Protein AF-A0A970WE44-F1 (afdb_monomer_lite)

Secondary structure (DSSP, 8-state):
---TTS-EEEEEETTEEEEEETT-S-EEEEES-SEEEEE--SSS----EEEEE--SS-EEEEEEEEETTEEEEEEEEETT---EEEEES-SEEEEE--S--TT-EE--S-GGGBSSEEEEES--

Radius of gyration: 13.59 Å; chains: 1; bounding box: 34×25×35 Å

Sequence (124 aa):
NGSSTGGNNYRGYPAYSTLYDSTQSFYHYVRGFHSVTAAGSKNAPSRDRAYLYDSPGADTFDEAFWEEDKYQGGSLTDTGDSYELSIKYFDYVYARSTDSGPGDTIAVENERLLAYRLLRMGTW

Structure (mmCIF, N/CA/C/O backbone):
data_AF-A0A970WE44-F1
#
_entry.id   AF-A0A970WE44-F1
#
loop_
_atom_site.group_PDB
_atom_site.id
_atom_site.type_symbol
_atom_site.label_atom_id
_atom_site.label_alt_id
_atom_site.label_comp_id
_atom_site.label_asym_id
_atom_site.label_entity_id
_atom_site.label_seq_id
_atom_site.pdbx_PDB_ins_code
_atom_site.Cartn_x
_atom_site.Cartn_y
_atom_site.Cartn_z
_atom_site.occupancy
_atom_site.B_iso_or_equiv
_atom_site.auth_seq_id
_atom_site.auth_comp_id
_atom_site.auth_asym_id
_atom_site.auth_atom_id
_atom_site.pdbx_PDB_model_num
ATOM 1 N N . ASN A 1 1 ? 3.890 -8.773 -8.168 1.00 92.06 1 ASN A N 1
A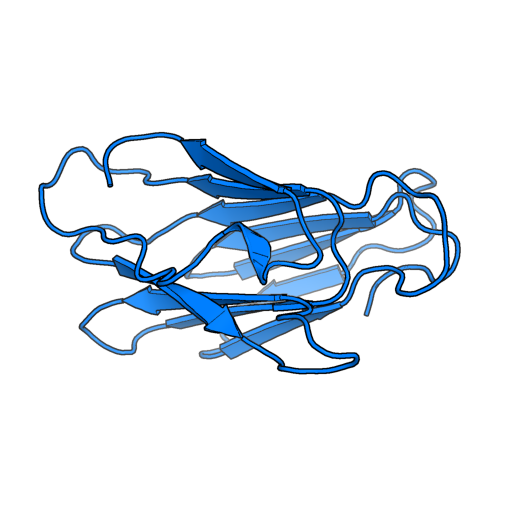TOM 2 C CA . ASN A 1 1 ? 5.054 -7.878 -8.361 1.00 92.06 1 ASN A CA 1
ATOM 3 C C . ASN A 1 1 ? 4.802 -6.959 -9.533 1.00 92.06 1 ASN A C 1
ATOM 5 O O . ASN A 1 1 ? 4.122 -7.381 -10.457 1.00 92.06 1 ASN A O 1
ATOM 9 N N . GLY A 1 2 ? 5.305 -5.728 -9.469 1.00 95.12 2 GLY A N 1
ATOM 10 C CA . GLY A 1 2 ? 5.250 -4.765 -10.565 1.00 95.12 2 GLY A CA 1
ATOM 11 C C . GLY A 1 2 ? 6.415 -4.909 -11.545 1.00 95.12 2 GLY A C 1
ATOM 12 O O . GLY A 1 2 ? 7.243 -5.813 -11.419 1.00 95.12 2 GLY A O 1
ATOM 13 N N . SER A 1 3 ? 6.488 -3.993 -12.511 1.00 94.88 3 SER A N 1
ATOM 14 C CA . SER A 1 3 ? 7.618 -3.878 -13.432 1.00 94.88 3 SER A CA 1
ATOM 15 C C . SER A 1 3 ? 8.876 -3.434 -12.691 1.00 94.88 3 SER A C 1
ATOM 17 O O . SER A 1 3 ? 8.841 -2.496 -11.893 1.00 94.88 3 SER A O 1
ATOM 19 N N . SER A 1 4 ? 10.013 -4.048 -13.019 1.00 94.19 4 SER A N 1
ATOM 20 C CA . SER A 1 4 ? 11.331 -3.638 -12.526 1.00 94.19 4 SER A CA 1
ATOM 21 C C . SER A 1 4 ? 11.838 -2.332 -13.146 1.00 94.19 4 SER A C 1
ATOM 23 O O . SER A 1 4 ? 12.747 -1.721 -12.591 1.00 94.19 4 SER A O 1
ATOM 25 N N . THR A 1 5 ? 11.258 -1.881 -14.265 1.00 92.88 5 THR A N 1
ATOM 26 C CA . THR A 1 5 ? 11.594 -0.594 -14.900 1.00 92.88 5 THR A CA 1
ATOM 27 C C . THR A 1 5 ? 10.885 0.593 -14.244 1.00 92.88 5 THR A C 1
ATOM 29 O O . THR A 1 5 ? 11.165 1.739 -14.595 1.00 92.88 5 THR A O 1
ATOM 32 N N . GLY A 1 6 ? 9.960 0.323 -13.317 1.00 94.31 6 GLY A N 1
ATOM 33 C CA . GLY A 1 6 ? 9.179 1.321 -12.598 1.00 94.31 6 GLY A CA 1
ATOM 34 C C . GLY A 1 6 ? 7.977 1.864 -13.369 1.00 94.31 6 GLY A C 1
ATOM 35 O O . GLY A 1 6 ? 7.583 1.340 -14.411 1.00 94.31 6 GLY A O 1
ATOM 36 N N . GLY A 1 7 ? 7.363 2.916 -12.828 1.00 95.81 7 GLY A N 1
ATOM 37 C CA . GLY A 1 7 ? 6.087 3.445 -13.315 1.00 95.81 7 GLY A CA 1
ATOM 38 C C . GLY A 1 7 ? 4.874 2.641 -12.835 1.00 95.81 7 GLY A C 1
ATOM 39 O O . GLY A 1 7 ? 3.796 2.763 -13.416 1.00 95.81 7 GLY A O 1
ATOM 40 N N . ASN A 1 8 ? 5.037 1.837 -11.790 1.00 98.06 8 ASN A N 1
ATOM 41 C CA . ASN A 1 8 ? 4.014 1.022 -11.157 1.00 98.06 8 ASN A CA 1
ATOM 42 C C . ASN A 1 8 ? 2.947 1.888 -10.480 1.00 98.06 8 ASN A C 1
ATOM 44 O O . ASN A 1 8 ? 3.232 2.882 -9.812 1.00 98.06 8 ASN A O 1
ATOM 48 N N . ASN A 1 9 ? 1.692 1.486 -10.632 1.00 98.25 9 ASN A N 1
ATOM 49 C CA . ASN A 1 9 ? 0.536 2.090 -9.989 1.00 98.25 9 ASN A CA 1
ATOM 50 C C . ASN A 1 9 ? -0.233 0.976 -9.283 1.00 98.25 9 ASN A C 1
ATOM 52 O O . ASN A 1 9 ? -0.909 0.167 -9.921 1.00 98.25 9 ASN A O 1
ATOM 56 N N . TYR A 1 10 ? -0.103 0.936 -7.962 1.00 98.75 10 TYR A N 1
ATOM 57 C CA . TYR A 1 10 ? -0.841 0.036 -7.093 1.00 98.75 10 TYR A CA 1
ATOM 58 C C . TYR A 1 10 ? -2.042 0.747 -6.485 1.00 98.75 10 TYR A C 1
ATOM 60 O O . TYR A 1 10 ? -1.912 1.860 -5.980 1.00 98.75 10 TYR A O 1
ATOM 68 N N . ARG A 1 11 ? -3.202 0.094 -6.489 1.00 98.62 11 ARG A N 1
ATOM 69 C CA . ARG A 1 11 ? -4.375 0.512 -5.715 1.00 98.62 11 ARG A CA 1
ATOM 70 C C . ARG A 1 11 ? -4.838 -0.682 -4.901 1.00 98.62 11 ARG A C 1
ATOM 72 O O . ARG A 1 11 ? -5.271 -1.664 -5.502 1.00 98.62 11 ARG A O 1
ATOM 79 N N . GLY A 1 12 ? -4.714 -0.599 -3.585 1.00 98.44 12 GLY A N 1
ATOM 80 C CA . GLY A 1 12 ? -5.212 -1.607 -2.659 1.00 98.44 12 GLY A CA 1
ATOM 81 C C . GLY A 1 12 ? -6.486 -1.121 -1.988 1.00 98.44 12 GLY A C 1
ATOM 82 O O . GLY A 1 12 ? -6.495 -0.027 -1.432 1.00 98.44 12 GLY A O 1
ATOM 83 N N . TYR A 1 13 ? -7.537 -1.927 -2.067 1.00 97.94 13 TYR A N 1
ATOM 84 C CA . TYR A 1 13 ? -8.791 -1.757 -1.339 1.00 97.94 13 TYR A CA 1
ATOM 85 C C . TYR A 1 13 ? -9.008 -2.996 -0.460 1.00 97.94 13 TYR A C 1
ATOM 87 O O . TYR A 1 13 ? -8.559 -4.076 -0.855 1.00 97.94 13 TYR A O 1
ATOM 95 N N . PRO A 1 14 ? -9.774 -2.906 0.641 1.00 96.44 14 PRO A N 1
ATOM 96 C CA . PRO A 1 14 ? -10.011 -4.051 1.526 1.00 96.44 14 PRO A CA 1
ATOM 97 C C . PRO A 1 14 ? -10.528 -5.304 0.799 1.00 96.44 14 PRO A C 1
ATOM 99 O O . PRO A 1 14 ? -10.173 -6.430 1.123 1.00 96.44 14 PRO A O 1
ATOM 102 N N . ALA A 1 15 ? -11.347 -5.124 -0.244 1.00 96.88 15 ALA A N 1
ATOM 103 C CA . ALA A 1 15 ? -11.948 -6.237 -0.981 1.00 96.88 15 ALA A CA 1
ATOM 104 C C . ALA A 1 15 ? -11.144 -6.713 -2.211 1.00 96.88 15 ALA A C 1
ATOM 106 O O . ALA A 1 15 ? -11.378 -7.823 -2.712 1.00 96.88 15 ALA A O 1
ATOM 107 N N . TYR A 1 16 ? -10.272 -5.868 -2.769 1.00 98.38 16 TYR A N 1
ATOM 108 C CA . TYR A 1 16 ? -9.546 -6.154 -4.009 1.00 98.38 16 TYR A CA 1
ATOM 109 C C . TYR A 1 16 ? -8.373 -5.197 -4.230 1.00 98.38 16 TYR A C 1
ATOM 111 O O . TYR A 1 16 ? -8.387 -4.057 -3.776 1.00 98.38 16 TYR A O 1
ATOM 119 N N . SER A 1 17 ? -7.416 -5.605 -5.061 1.00 98.75 17 SER A N 1
ATOM 120 C CA . SER A 1 17 ? -6.299 -4.744 -5.447 1.00 98.75 17 SER A CA 1
ATOM 121 C C . SER A 1 17 ? -5.994 -4.808 -6.936 1.00 98.75 17 SER A C 1
ATOM 123 O O . SER A 1 17 ? -6.226 -5.820 -7.603 1.00 98.75 17 SER A O 1
ATOM 125 N N . THR A 1 18 ? -5.425 -3.720 -7.453 1.00 98.75 18 THR A N 1
ATOM 126 C CA . THR A 1 18 ? -4.919 -3.624 -8.827 1.00 98.75 18 THR A CA 1
ATOM 127 C C . THR A 1 18 ? -3.467 -3.180 -8.853 1.00 98.75 18 THR A C 1
ATOM 129 O O . THR A 1 18 ? -3.101 -2.267 -8.114 1.00 98.75 18 THR A O 1
ATOM 132 N N . LEU A 1 19 ? -2.669 -3.753 -9.751 1.00 98.75 19 LEU A N 1
ATOM 133 C CA . LEU A 1 19 ? -1.302 -3.312 -10.034 1.00 98.75 19 LEU A CA 1
ATOM 134 C C . LEU A 1 19 ? -1.066 -3.316 -11.541 1.00 98.75 19 LEU A C 1
ATOM 136 O O . LEU A 1 19 ? -1.333 -4.314 -12.206 1.00 98.75 19 LEU A O 1
ATOM 140 N N . TYR A 1 20 ? -0.547 -2.214 -12.063 1.00 98.12 20 TYR A N 1
ATOM 141 C CA . TYR A 1 20 ? -0.181 -2.059 -13.470 1.00 98.12 20 TYR A CA 1
ATOM 142 C C . TYR A 1 20 ? 0.978 -1.073 -13.592 1.00 98.12 20 TYR A C 1
ATOM 144 O O . TYR A 1 20 ? 1.194 -0.256 -12.695 1.00 98.12 20 TYR A O 1
ATOM 152 N N . ASP A 1 21 ? 1.722 -1.117 -14.688 1.00 96.00 21 ASP A N 1
ATOM 153 C CA . ASP A 1 21 ? 2.737 -0.113 -14.997 1.00 96.00 21 ASP A CA 1
ATOM 154 C C . ASP A 1 21 ? 2.194 0.976 -15.935 1.00 96.00 21 ASP A C 1
ATOM 156 O O . ASP A 1 21 ? 1.114 0.875 -16.518 1.00 96.00 21 ASP A O 1
ATOM 160 N N . SER A 1 22 ? 2.951 2.058 -16.090 1.00 91.69 22 SER A N 1
ATOM 161 C CA . SER A 1 22 ? 2.575 3.189 -16.944 1.00 91.69 22 SER A CA 1
ATOM 162 C C . SER A 1 22 ? 2.462 2.819 -18.424 1.00 91.69 22 SER A C 1
ATOM 164 O O . SER A 1 22 ? 1.759 3.510 -19.161 1.00 91.69 22 SER A O 1
ATOM 166 N N . THR A 1 23 ? 3.137 1.748 -18.854 1.00 93.62 23 THR A N 1
ATOM 167 C CA . THR A 1 23 ? 3.095 1.251 -20.235 1.00 93.62 23 THR A CA 1
ATOM 168 C C . THR A 1 23 ? 1.958 0.261 -20.488 1.00 93.62 23 THR A C 1
ATOM 170 O O . THR A 1 23 ? 1.709 -0.082 -21.640 1.00 93.62 23 THR A O 1
ATOM 173 N N . GLN A 1 24 ? 1.240 -0.151 -19.435 1.00 93.19 24 GLN A N 1
ATOM 174 C CA . GLN A 1 24 ? 0.196 -1.179 -19.471 1.00 93.19 24 GLN A CA 1
ATOM 175 C C . GLN A 1 24 ? 0.702 -2.519 -20.028 1.00 93.19 24 GLN A C 1
ATOM 177 O O . GLN A 1 24 ? -0.034 -3.252 -20.687 1.00 93.19 24 GLN A O 1
ATOM 182 N N . SER A 1 25 ? 1.964 -2.855 -19.752 1.00 94.75 25 SER A N 1
ATOM 183 C CA . SER A 1 25 ? 2.569 -4.133 -20.137 1.00 94.75 25 SER A CA 1
ATOM 184 C C . SER A 1 25 ? 1.967 -5.313 -19.373 1.00 94.75 25 SER A C 1
ATOM 186 O O . SER A 1 25 ? 1.987 -6.447 -19.852 1.00 94.75 25 SER A O 1
ATOM 188 N N . PHE A 1 26 ? 1.389 -5.047 -18.202 1.00 97.06 26 PHE A N 1
ATOM 189 C CA . PHE A 1 26 ? 0.616 -6.008 -17.433 1.00 97.06 26 PHE A CA 1
ATOM 190 C C . PHE A 1 26 ? -0.516 -5.319 -16.667 1.00 97.06 26 PHE A C 1
ATOM 192 O O . PHE A 1 26 ? -0.508 -4.111 -16.420 1.00 97.06 26 PHE A O 1
ATOM 199 N N . TYR A 1 27 ? -1.477 -6.133 -16.239 1.00 97.69 27 TYR A N 1
ATOM 200 C CA . TYR A 1 27 ? -2.528 -5.731 -15.321 1.00 97.69 27 TYR A CA 1
ATOM 201 C C . TYR A 1 27 ? -2.836 -6.891 -14.377 1.00 97.69 27 TYR A C 1
ATOM 203 O O . TYR A 1 27 ? -3.283 -7.958 -14.801 1.00 97.69 27 TYR A O 1
ATOM 211 N N . HIS A 1 28 ? -2.583 -6.689 -13.090 1.00 98.31 28 HIS A N 1
ATOM 212 C CA . HIS A 1 28 ? -2.990 -7.610 -12.041 1.00 98.31 28 HIS A CA 1
ATOM 213 C C . HIS A 1 28 ? -4.267 -7.098 -11.389 1.00 98.31 28 HIS A C 1
ATOM 215 O O . HIS A 1 28 ? -4.334 -5.936 -10.990 1.00 98.31 28 HIS A O 1
ATOM 221 N N . TYR A 1 29 ? -5.242 -7.989 -11.240 1.00 98.38 29 TYR A N 1
ATOM 222 C CA . TYR A 1 29 ? -6.442 -7.787 -10.440 1.00 98.38 29 TYR A CA 1
ATOM 223 C C . TYR A 1 29 ? -6.595 -8.985 -9.510 1.00 98.38 29 TYR A C 1
ATOM 225 O O . TYR A 1 29 ? -6.679 -10.124 -9.972 1.00 98.38 29 TYR A O 1
ATOM 233 N N . VAL A 1 30 ? -6.598 -8.728 -8.207 1.00 97.88 30 VAL A N 1
ATOM 234 C CA . VAL A 1 30 ? -6.719 -9.757 -7.168 1.00 97.88 30 VAL A CA 1
ATOM 235 C C . VAL A 1 30 ? -7.879 -9.409 -6.249 1.00 97.88 30 VAL A C 1
ATOM 237 O O . VAL A 1 30 ? -8.123 -8.237 -5.980 1.00 97.88 30 VAL A O 1
ATOM 240 N N . ARG A 1 31 ? -8.619 -10.418 -5.789 1.00 98.31 31 ARG A N 1
ATOM 241 C CA . ARG A 1 31 ? -9.786 -10.247 -4.914 1.00 98.31 31 ARG A CA 1
ATOM 242 C C . ARG A 1 31 ? -9.993 -11.474 -4.037 1.00 98.31 31 ARG A C 1
ATOM 244 O O . ARG A 1 31 ? -9.640 -12.575 -4.453 1.00 98.31 31 ARG A O 1
ATOM 251 N N . GLY A 1 32 ? -10.629 -11.284 -2.882 1.00 95.75 32 GLY A N 1
ATOM 252 C CA . GLY A 1 32 ? -10.991 -12.376 -1.968 1.00 95.75 32 GLY A CA 1
ATOM 253 C C . GLY A 1 32 ? -9.825 -12.952 -1.161 1.00 95.75 32 GLY A C 1
ATOM 254 O O . GLY A 1 32 ? -9.975 -14.014 -0.565 1.00 95.75 32 GLY A O 1
ATOM 255 N N . PHE A 1 33 ? -8.680 -12.270 -1.151 1.00 97.44 33 PHE A N 1
ATOM 256 C CA . PHE A 1 33 ? -7.563 -12.585 -0.269 1.00 97.44 33 PHE A CA 1
ATOM 257 C C . PHE A 1 33 ? -7.659 -11.727 0.983 1.00 97.44 33 PHE A C 1
ATOM 259 O O . PHE A 1 33 ? -8.034 -10.563 0.890 1.00 97.44 33 PHE A O 1
ATOM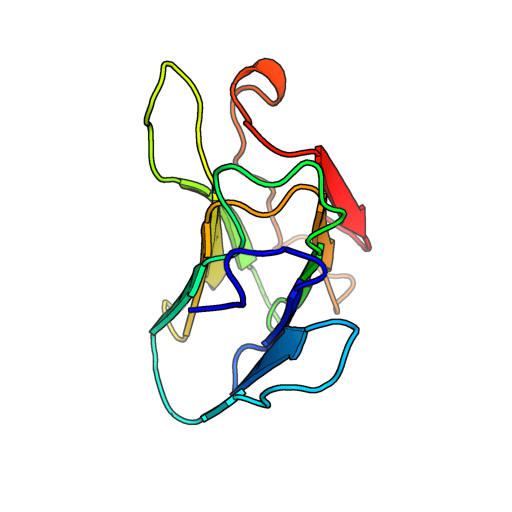 266 N N . HIS A 1 34 ? -7.289 -12.308 2.119 1.00 97.44 34 HIS A N 1
ATOM 267 C CA . HIS A 1 34 ? -7.151 -11.570 3.368 1.00 97.44 34 HIS A CA 1
ATOM 268 C C . HIS A 1 34 ? -5.952 -10.608 3.310 1.00 97.44 34 HIS A C 1
ATOM 270 O O . HIS A 1 34 ? -6.112 -9.431 3.594 1.00 97.44 34 HIS A O 1
ATOM 276 N N . SER A 1 35 ? -4.786 -11.073 2.843 1.00 97.94 35 SER A N 1
ATOM 277 C CA . SER A 1 35 ? -3.575 -10.247 2.734 1.00 97.94 35 SER A CA 1
ATOM 278 C C . SER A 1 35 ? -3.082 -10.151 1.288 1.00 97.94 35 SER A C 1
ATOM 280 O O . SER A 1 35 ? -3.062 -11.146 0.548 1.00 97.94 35 SER A O 1
ATOM 282 N N . VAL A 1 36 ? -2.690 -8.945 0.870 1.00 98.44 36 VAL A N 1
ATOM 283 C CA . VAL A 1 36 ? -2.093 -8.661 -0.441 1.00 98.44 36 VAL A CA 1
ATOM 284 C C . VAL A 1 36 ? -0.845 -7.807 -0.267 1.00 98.44 36 VAL A C 1
ATOM 286 O O . VAL A 1 36 ? -0.920 -6.649 0.137 1.00 98.44 36 VAL A O 1
ATOM 289 N N . THR A 1 37 ? 0.301 -8.338 -0.697 1.00 98.56 37 THR A N 1
ATOM 290 C CA . THR A 1 37 ? 1.543 -7.567 -0.804 1.00 98.56 37 THR A CA 1
ATOM 291 C C . THR A 1 37 ? 1.807 -7.147 -2.248 1.00 98.56 37 THR A C 1
ATOM 293 O O . THR A 1 37 ? 1.933 -7.985 -3.148 1.00 98.56 37 THR A O 1
ATOM 296 N N . ALA A 1 38 ? 1.961 -5.845 -2.479 1.00 98.50 38 ALA A N 1
ATOM 297 C CA . ALA A 1 38 ? 2.441 -5.309 -3.745 1.00 98.50 38 ALA A CA 1
ATOM 298 C C . ALA A 1 38 ? 3.895 -4.848 -3.630 1.00 98.50 38 ALA A C 1
ATOM 300 O O . ALA A 1 38 ? 4.277 -4.165 -2.686 1.00 98.50 38 ALA A O 1
ATOM 301 N N . ALA A 1 39 ? 4.699 -5.179 -4.638 1.00 97.88 39 ALA A N 1
ATOM 302 C CA . ALA A 1 39 ? 6.074 -4.711 -4.753 1.00 97.88 39 ALA A CA 1
ATOM 303 C C . ALA A 1 39 ? 6.229 -3.852 -6.011 1.00 97.88 39 ALA A C 1
ATOM 305 O O . ALA A 1 39 ? 5.873 -4.311 -7.103 1.00 97.88 39 ALA A O 1
ATOM 306 N N . GLY A 1 40 ? 6.741 -2.634 -5.842 1.00 97.19 40 GLY A N 1
ATOM 307 C CA . GLY A 1 40 ? 7.203 -1.762 -6.917 1.00 97.19 40 GLY A CA 1
ATOM 308 C C . GLY A 1 40 ? 8.627 -2.110 -7.356 1.00 97.19 40 GLY A C 1
ATOM 309 O O . GLY A 1 40 ? 9.088 -3.249 -7.232 1.00 97.19 40 GLY A O 1
ATOM 310 N N . SER A 1 41 ? 9.330 -1.122 -7.890 1.00 96.44 41 SER A N 1
ATOM 311 C CA . SER A 1 41 ? 10.681 -1.242 -8.418 1.00 96.44 41 SER A CA 1
ATOM 312 C C . SER A 1 41 ? 11.707 -0.742 -7.402 1.00 96.44 41 SER A C 1
ATOM 314 O O . SER A 1 41 ? 11.769 0.432 -7.071 1.00 96.44 41 SER A O 1
ATOM 316 N N . LYS A 1 42 ? 12.564 -1.649 -6.920 1.00 94.38 42 LYS A N 1
ATOM 317 C CA . LYS A 1 42 ? 13.588 -1.314 -5.915 1.00 94.38 42 LYS A CA 1
ATOM 318 C C . LYS A 1 42 ? 14.664 -0.352 -6.435 1.00 94.38 42 LYS A C 1
ATOM 320 O O . LYS A 1 42 ? 15.104 0.533 -5.719 1.00 94.38 42 LYS A O 1
ATOM 325 N N . ASN A 1 43 ? 15.116 -0.566 -7.672 1.00 89.75 43 ASN A N 1
ATOM 326 C CA . ASN A 1 43 ? 16.350 0.037 -8.192 1.00 89.75 43 ASN A CA 1
ATOM 327 C C . ASN A 1 43 ? 16.120 1.033 -9.340 1.00 89.75 43 ASN A C 1
ATOM 329 O O . ASN A 1 43 ? 17.087 1.479 -9.958 1.00 89.75 43 ASN A O 1
ATOM 333 N N . ALA A 1 44 ? 14.869 1.345 -9.686 1.00 86.50 44 ALA A N 1
ATOM 334 C CA . ALA A 1 44 ? 14.569 2.274 -10.770 1.00 86.50 44 ALA A CA 1
ATOM 335 C C . ALA A 1 44 ? 14.281 3.671 -10.198 1.00 86.50 44 ALA A C 1
ATOM 337 O O . ALA A 1 44 ? 13.551 3.770 -9.215 1.00 86.50 44 ALA A O 1
ATOM 338 N N . PRO A 1 45 ? 14.786 4.761 -10.812 1.00 68.44 45 PRO A N 1
ATOM 339 C CA . PRO A 1 45 ? 14.453 6.136 -10.434 1.00 68.44 45 PRO A CA 1
ATOM 340 C C . PRO A 1 45 ? 13.045 6.471 -10.934 1.00 68.44 45 PRO A C 1
ATOM 342 O O . PRO A 1 45 ? 12.844 7.279 -11.845 1.00 68.44 45 PRO A O 1
ATOM 345 N N . SER A 1 46 ? 12.069 5.747 -10.415 1.00 70.31 46 SER A N 1
ATOM 346 C CA . SER A 1 46 ? 10.723 5.743 -10.938 1.00 70.31 46 SER A CA 1
ATOM 347 C C . SER A 1 46 ? 9.802 6.564 -10.044 1.00 70.31 46 SER A C 1
ATOM 349 O O . SER A 1 46 ? 10.225 7.241 -9.112 1.00 70.31 46 SER A O 1
ATOM 351 N N . ARG A 1 47 ? 8.542 6.670 -10.446 1.00 88.00 47 ARG A N 1
ATOM 352 C CA . ARG A 1 47 ? 7.508 7.341 -9.657 1.00 88.00 47 ARG A CA 1
ATOM 353 C C . ARG A 1 47 ? 6.452 6.304 -9.351 1.00 88.00 47 ARG A C 1
ATOM 355 O O . ARG A 1 47 ? 5.297 6.489 -9.749 1.00 88.00 47 ARG A O 1
ATOM 362 N N . ASP A 1 48 ? 6.881 5.204 -8.748 1.00 98.00 48 ASP A N 1
ATOM 363 C CA . ASP A 1 48 ? 5.999 4.136 -8.319 1.00 98.00 48 ASP A CA 1
ATOM 364 C C . ASP A 1 48 ? 5.063 4.683 -7.251 1.00 98.00 48 ASP A C 1
ATOM 366 O O . ASP A 1 48 ? 5.472 5.352 -6.299 1.00 98.00 48 ASP A O 1
ATOM 370 N N . ARG A 1 49 ? 3.767 4.453 -7.452 1.00 98.38 49 ARG A N 1
ATOM 371 C CA . ARG A 1 49 ? 2.711 4.991 -6.596 1.00 98.38 49 ARG A CA 1
ATOM 372 C C . ARG A 1 49 ? 1.873 3.864 -6.035 1.00 98.38 49 ARG A C 1
ATOM 374 O O . ARG A 1 49 ? 1.286 3.098 -6.798 1.00 98.38 49 ARG A O 1
ATOM 381 N N . ALA A 1 50 ? 1.777 3.820 -4.717 1.00 98.69 50 ALA A N 1
ATOM 382 C CA . ALA A 1 50 ? 0.819 2.999 -4.004 1.00 98.69 50 ALA A CA 1
ATOM 383 C C . ALA A 1 50 ? -0.291 3.876 -3.436 1.00 98.69 50 ALA A C 1
ATOM 385 O O . ALA A 1 50 ? -0.024 4.883 -2.788 1.00 98.69 50 ALA A O 1
ATOM 386 N N . TYR A 1 51 ? -1.536 3.484 -3.676 1.00 98.62 51 TYR A N 1
ATOM 387 C CA . TYR A 1 51 ? -2.715 4.064 -3.051 1.00 98.62 51 TYR A CA 1
ATOM 388 C C . TYR A 1 51 ? -3.350 2.990 -2.179 1.00 98.62 51 TYR A C 1
ATOM 390 O O . TYR A 1 51 ? -3.824 1.984 -2.710 1.00 98.62 51 TYR A O 1
ATOM 398 N N . LEU A 1 52 ? -3.333 3.202 -0.870 1.00 98.56 52 LEU A N 1
ATOM 399 C CA . LEU A 1 52 ? -3.955 2.325 0.112 1.00 98.56 52 LEU A CA 1
ATOM 400 C C . LEU A 1 52 ? -5.233 2.999 0.585 1.00 98.56 52 LEU A C 1
ATOM 402 O O . LEU A 1 52 ? -5.180 4.134 1.054 1.00 98.56 52 LEU A O 1
ATOM 406 N N . TYR A 1 53 ? -6.359 2.336 0.362 1.00 97.62 53 TYR A N 1
ATOM 407 C CA . TYR A 1 53 ? -7.666 2.770 0.833 1.00 97.62 53 TYR A CA 1
ATOM 408 C C . TYR A 1 53 ? -8.018 1.907 2.038 1.00 97.62 53 TYR A C 1
ATOM 410 O O . TYR A 1 53 ? -7.900 0.683 1.950 1.00 97.62 53 TYR A O 1
ATOM 418 N N . ASP A 1 54 ? -8.397 2.556 3.128 1.00 96.25 54 ASP A N 1
ATOM 419 C CA . ASP A 1 54 ? -8.889 1.911 4.341 1.00 96.25 54 ASP A CA 1
ATOM 420 C C . ASP A 1 54 ? -10.257 1.237 4.132 1.00 96.25 54 ASP A C 1
ATOM 422 O O . ASP A 1 54 ? -10.864 1.259 3.047 1.00 96.25 54 ASP A O 1
ATOM 426 N N . SER A 1 55 ? -10.727 0.594 5.193 1.00 94.69 55 SER A N 1
ATOM 427 C CA . SER A 1 55 ? -12.110 0.177 5.352 1.00 94.69 55 SER A CA 1
ATOM 428 C C . SER A 1 55 ? -12.894 1.199 6.181 1.00 94.69 55 SER A C 1
ATOM 430 O O . SER A 1 55 ? -12.303 2.086 6.779 1.00 94.69 55 SER A O 1
ATOM 432 N N . PRO A 1 56 ? -14.235 1.105 6.234 1.00 92.00 56 PRO A N 1
ATOM 433 C CA . PRO A 1 56 ? -14.985 1.824 7.251 1.00 92.00 56 PRO A CA 1
ATOM 434 C C . PRO A 1 56 ? -14.608 1.312 8.643 1.00 92.00 56 PRO A C 1
ATOM 436 O O . PRO A 1 56 ? -14.748 0.112 8.902 1.00 92.00 56 PRO A O 1
ATOM 439 N N . GLY A 1 57 ? -14.261 2.208 9.563 1.00 92.00 57 GLY A N 1
ATOM 440 C CA . GLY A 1 57 ? -13.933 1.828 10.930 1.00 92.00 57 GLY A CA 1
ATOM 441 C C . GLY A 1 57 ? -12.634 2.433 11.435 1.00 92.00 57 GLY A C 1
ATOM 442 O O . GLY A 1 57 ? -12.505 3.646 11.512 1.00 92.00 57 GLY A O 1
ATOM 443 N N . ALA A 1 58 ? -11.776 1.575 11.974 1.00 95.00 58 ALA A N 1
ATOM 444 C CA . ALA A 1 58 ? -10.535 1.977 12.610 1.00 95.00 58 ALA A CA 1
ATOM 445 C C . ALA A 1 58 ? -9.402 1.177 11.987 1.00 95.00 58 ALA A C 1
ATOM 447 O O . ALA A 1 58 ? -9.262 -0.028 12.258 1.00 95.00 58 ALA A O 1
ATOM 448 N N . ASP A 1 59 ? -8.609 1.867 11.177 1.00 97.00 59 ASP A N 1
ATOM 449 C CA . ASP A 1 59 ? -7.585 1.271 10.344 1.00 97.00 59 ASP A CA 1
ATOM 450 C C . ASP A 1 59 ? -6.214 1.868 10.671 1.00 97.00 59 ASP A C 1
ATOM 452 O O . ASP A 1 59 ? -6.042 3.058 10.921 1.00 97.00 59 ASP A O 1
ATOM 456 N N . THR A 1 60 ? -5.190 1.027 10.699 1.00 97.62 60 THR A N 1
ATOM 457 C CA . THR A 1 60 ? -3.828 1.427 11.044 1.00 97.62 60 THR A CA 1
ATOM 458 C C . THR A 1 60 ? -2.914 1.216 9.856 1.00 97.62 60 THR A C 1
ATOM 460 O O . THR A 1 60 ? -2.798 0.104 9.344 1.00 97.62 60 THR A O 1
ATOM 463 N N . PHE A 1 61 ? -2.242 2.285 9.434 1.00 98.19 61 PHE A N 1
ATOM 464 C CA . PHE A 1 61 ? -1.082 2.183 8.560 1.00 98.19 61 PHE A CA 1
ATOM 465 C C . PHE A 1 61 ? 0.196 2.212 9.394 1.00 98.19 61 PHE A C 1
ATOM 467 O O . PHE A 1 61 ? 0.427 3.177 10.127 1.00 98.19 61 PHE A O 1
ATOM 474 N N . ASP A 1 62 ? 1.050 1.212 9.215 1.00 98.06 62 ASP A N 1
ATOM 475 C CA . ASP A 1 62 ? 2.338 1.096 9.892 1.00 98.06 62 ASP A CA 1
ATOM 476 C C . ASP A 1 62 ? 3.493 0.915 8.893 1.00 98.06 62 ASP A C 1
ATOM 478 O O . ASP A 1 62 ? 3.306 0.513 7.738 1.00 98.06 62 ASP A O 1
ATOM 482 N N . GLU A 1 63 ? 4.702 1.244 9.329 1.00 98.12 63 GLU A N 1
ATOM 483 C CA . GLU A 1 63 ? 5.944 1.014 8.600 1.00 98.12 63 GLU A CA 1
ATOM 484 C C . GLU A 1 63 ? 6.328 -0.473 8.601 1.00 98.12 63 GLU A C 1
ATOM 486 O O . GLU A 1 63 ? 6.149 -1.201 9.571 1.00 98.12 63 GLU A O 1
ATOM 491 N N . ALA A 1 64 ? 6.845 -0.966 7.475 1.00 97.94 64 ALA A N 1
ATOM 492 C CA . ALA A 1 64 ? 7.141 -2.383 7.295 1.00 97.94 64 ALA A CA 1
ATOM 493 C C . ALA A 1 64 ? 8.402 -2.605 6.454 1.00 97.94 64 ALA A C 1
ATOM 495 O O . ALA A 1 64 ? 8.865 -1.740 5.706 1.00 97.94 64 ALA A O 1
ATOM 496 N N . PHE A 1 65 ? 8.941 -3.824 6.545 1.00 97.88 65 PHE A N 1
ATOM 497 C CA . PHE A 1 65 ? 10.086 -4.297 5.761 1.00 97.88 65 PHE A CA 1
ATOM 498 C C . PHE A 1 65 ? 11.380 -3.489 5.990 1.00 97.88 65 PHE A C 1
ATOM 500 O O . PHE A 1 65 ? 11.838 -2.772 5.097 1.00 97.88 65 PHE A O 1
ATOM 507 N N . TRP A 1 66 ? 11.988 -3.623 7.176 1.00 97.81 66 TRP A N 1
ATOM 508 C CA . TRP A 1 66 ? 13.279 -2.997 7.495 1.00 97.81 66 TRP A CA 1
ATOM 509 C C . TRP A 1 66 ? 14.437 -3.613 6.695 1.00 97.81 66 TRP A C 1
ATOM 511 O O . TRP A 1 66 ? 14.830 -4.758 6.926 1.00 97.81 66 TRP A O 1
ATOM 521 N N . GLU A 1 67 ? 15.001 -2.845 5.765 1.00 96.50 67 GLU A N 1
ATOM 522 C CA . GLU A 1 67 ? 16.159 -3.216 4.948 1.00 96.50 67 GLU A CA 1
ATOM 523 C C . GLU A 1 67 ? 16.974 -1.967 4.607 1.00 96.50 67 GLU A C 1
ATOM 525 O O . GLU A 1 67 ? 16.407 -0.915 4.315 1.00 96.50 67 GLU A O 1
ATOM 530 N N . GLU A 1 68 ? 18.304 -2.090 4.558 1.00 95.00 68 GLU A N 1
ATOM 531 C CA . GLU A 1 68 ? 19.192 -0.978 4.165 1.00 95.00 68 GLU A CA 1
ATOM 532 C C . GLU A 1 68 ? 18.987 0.272 5.049 1.00 95.00 68 GLU A C 1
ATOM 534 O O . GLU A 1 68 ? 18.938 1.402 4.565 1.00 95.00 68 GLU A O 1
ATOM 539 N N . ASP A 1 69 ? 18.837 0.040 6.360 1.00 97.38 69 ASP A N 1
ATOM 540 C CA . ASP A 1 69 ? 18.621 1.054 7.403 1.00 97.38 69 ASP A CA 1
ATOM 541 C C . ASP A 1 69 ? 17.369 1.932 7.199 1.00 97.38 69 ASP A C 1
ATOM 543 O O . ASP A 1 69 ? 17.297 3.074 7.672 1.00 97.38 69 ASP A O 1
ATOM 547 N N . LYS A 1 70 ? 16.377 1.398 6.475 1.00 97.75 70 LYS A N 1
ATOM 548 C CA . LYS A 1 70 ? 15.092 2.038 6.177 1.00 97.75 70 LYS A CA 1
ATOM 549 C C . LYS A 1 70 ? 13.943 1.030 6.167 1.00 97.75 70 LYS A C 1
ATOM 551 O O . LYS A 1 70 ? 14.126 -0.136 5.829 1.00 97.75 70 LYS A O 1
ATOM 556 N N . TYR A 1 71 ? 12.727 1.498 6.418 1.00 98.44 71 TYR A N 1
ATOM 557 C CA . TYR A 1 71 ? 11.504 0.775 6.081 1.00 98.44 71 TYR A CA 1
ATOM 558 C C . TYR A 1 71 ? 11.207 0.932 4.592 1.00 98.44 71 TYR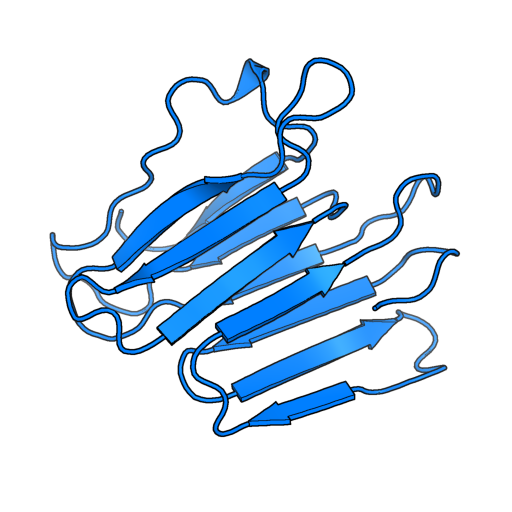 A C 1
ATOM 560 O O . TYR A 1 71 ? 10.923 2.026 4.096 1.00 98.44 71 TYR A O 1
ATOM 568 N N . GLN A 1 72 ? 11.297 -0.178 3.865 1.00 98.00 72 GLN A N 1
ATOM 569 C CA . GLN A 1 72 ? 11.104 -0.227 2.415 1.00 98.00 72 GLN A CA 1
ATOM 570 C C . GLN A 1 72 ? 9.628 -0.217 2.009 1.00 98.00 72 GLN A C 1
ATOM 572 O O . GLN A 1 72 ? 9.309 -0.246 0.817 1.00 98.00 72 GLN A O 1
ATOM 577 N N . GLY A 1 73 ? 8.722 -0.210 2.981 1.00 98.06 73 GLY A N 1
ATOM 578 C CA . GLY A 1 73 ? 7.300 -0.234 2.735 1.00 98.06 73 GLY A CA 1
ATOM 579 C C . GLY A 1 73 ? 6.465 -0.033 3.990 1.00 98.06 73 GLY A C 1
ATOM 580 O O . GLY A 1 73 ? 6.954 0.468 4.997 1.00 98.06 73 GLY A O 1
ATOM 581 N N . GLY A 1 74 ? 5.202 -0.426 3.908 1.00 98.44 74 GLY A N 1
ATOM 582 C CA . GLY A 1 74 ? 4.240 -0.296 4.996 1.00 98.44 74 GLY A CA 1
ATOM 583 C C . GLY A 1 74 ? 3.069 -1.249 4.816 1.00 98.44 74 GLY A C 1
ATOM 584 O O . GLY A 1 74 ? 2.931 -1.855 3.747 1.00 98.44 74 GLY A O 1
ATOM 585 N N . SER A 1 75 ? 2.246 -1.381 5.849 1.00 98.44 75 SER A N 1
ATOM 586 C CA . SER A 1 75 ? 1.043 -2.215 5.850 1.00 98.44 75 SER A CA 1
ATOM 587 C C . SER A 1 75 ? -0.151 -1.418 6.357 1.00 98.44 75 SER A C 1
ATOM 589 O O . SER A 1 75 ? 0.006 -0.613 7.267 1.00 98.44 75 SER A O 1
ATOM 591 N N . LEU A 1 76 ? -1.319 -1.616 5.746 1.00 98.56 76 LEU A N 1
ATOM 592 C CA . LEU A 1 76 ? -2.603 -1.076 6.196 1.00 98.56 76 LEU A CA 1
ATOM 593 C C . LEU A 1 76 ? -3.515 -2.235 6.607 1.00 98.56 76 LEU A C 1
ATOM 595 O O . LEU A 1 76 ? -3.749 -3.129 5.790 1.00 98.56 76 LEU A O 1
ATOM 599 N N . THR A 1 77 ? -4.020 -2.194 7.837 1.00 97.88 77 THR A N 1
ATOM 600 C CA . THR A 1 77 ? -4.878 -3.227 8.447 1.00 97.88 77 THR A CA 1
ATOM 601 C C . THR A 1 77 ? -6.014 -2.587 9.233 1.00 97.88 77 THR A C 1
ATOM 603 O O . THR A 1 77 ? -5.816 -1.521 9.814 1.00 97.88 77 THR A O 1
ATOM 606 N N . ASP A 1 78 ? -7.162 -3.246 9.352 1.00 96.12 78 ASP A N 1
ATOM 607 C CA . ASP A 1 78 ? -8.227 -2.831 10.271 1.00 96.12 78 ASP A CA 1
ATOM 608 C C . ASP A 1 78 ? -8.102 -3.480 11.656 1.00 96.12 78 ASP A C 1
ATOM 610 O O . ASP A 1 78 ? -7.487 -4.529 11.841 1.00 96.12 78 ASP A O 1
ATOM 614 N N . THR A 1 79 ? -8.766 -2.886 12.649 1.00 91.75 79 THR A N 1
ATOM 615 C CA . THR A 1 79 ? -8.834 -3.426 14.024 1.00 91.75 79 THR A CA 1
ATOM 616 C C . THR A 1 79 ? -9.419 -4.847 14.081 1.00 91.75 79 THR A C 1
ATOM 618 O O . THR A 1 79 ? -9.156 -5.596 15.023 1.00 91.75 79 THR A O 1
ATOM 621 N N . GLY A 1 80 ? -10.241 -5.221 13.095 1.00 92.56 80 GLY A N 1
ATOM 622 C CA . GLY A 1 80 ? -10.846 -6.547 12.982 1.00 92.56 80 GLY A CA 1
ATOM 623 C C . GLY A 1 80 ? -9.954 -7.607 12.338 1.00 92.56 80 GLY A C 1
ATOM 624 O O . GLY A 1 80 ? -10.385 -8.760 12.291 1.00 92.56 80 GLY A O 1
ATOM 625 N N . ASP A 1 81 ? -8.768 -7.233 11.843 1.00 93.44 81 ASP A N 1
ATOM 626 C CA . ASP A 1 81 ? -7.889 -8.091 11.037 1.00 93.44 81 ASP A CA 1
ATOM 627 C C . ASP A 1 81 ? -8.666 -8.786 9.902 1.00 93.44 81 ASP A C 1
ATOM 629 O O . ASP A 1 81 ? -8.545 -9.982 9.628 1.00 93.44 81 ASP A O 1
ATOM 633 N N . SER A 1 82 ? -9.575 -8.043 9.273 1.00 96.06 82 SER A N 1
ATOM 634 C CA . SER A 1 82 ? -10.363 -8.530 8.150 1.00 96.06 82 SER A CA 1
ATOM 635 C C . SER A 1 82 ? -9.570 -8.455 6.850 1.00 96.06 82 SER A C 1
ATOM 637 O O . SER A 1 82 ? -9.776 -9.297 5.965 1.00 96.06 82 SER A O 1
ATOM 639 N N . TYR A 1 83 ? -8.618 -7.523 6.750 1.00 97.69 83 TYR A N 1
ATOM 640 C CA . TYR A 1 83 ? -7.730 -7.403 5.603 1.00 97.69 83 TYR A CA 1
ATOM 641 C C . TYR A 1 83 ? -6.342 -6.853 5.963 1.00 97.69 83 TYR A C 1
ATOM 643 O O . TYR A 1 83 ? -6.159 -6.136 6.943 1.00 97.69 83 TYR A O 1
ATOM 651 N N . GLU A 1 84 ? -5.380 -7.124 5.082 1.00 98.44 84 GLU A N 1
ATOM 652 C CA . GLU A 1 84 ? -4.056 -6.514 5.109 1.00 98.44 84 GLU A CA 1
ATOM 653 C C . GLU A 1 84 ? -3.611 -6.102 3.698 1.00 98.44 84 GLU A C 1
ATOM 655 O O . GLU A 1 84 ? -3.590 -6.896 2.750 1.00 98.44 84 GLU A O 1
ATOM 660 N N . LEU A 1 85 ? -3.201 -4.842 3.558 1.00 98.69 85 LEU A N 1
ATOM 661 C CA . LEU A 1 85 ? -2.590 -4.310 2.345 1.00 98.69 85 LEU A CA 1
ATOM 662 C C . LEU A 1 85 ? -1.156 -3.877 2.624 1.00 98.69 85 LEU A C 1
ATOM 664 O O . LEU A 1 85 ? -0.918 -2.767 3.099 1.00 98.69 85 LEU A O 1
ATOM 668 N N . SER A 1 86 ? -0.191 -4.702 2.230 1.00 98.62 86 SER A N 1
ATOM 669 C CA . SER A 1 86 ? 1.224 -4.356 2.353 1.00 98.62 86 SER A CA 1
ATOM 670 C C . SER A 1 86 ? 1.802 -3.854 1.034 1.00 98.62 86 SER A C 1
ATOM 672 O O . SER A 1 86 ? 1.476 -4.332 -0.058 1.00 98.62 86 SER A O 1
ATOM 674 N N . ILE A 1 87 ? 2.720 -2.899 1.122 1.00 98.62 87 ILE A N 1
ATOM 675 C CA . ILE A 1 87 ? 3.464 -2.366 -0.019 1.00 98.62 87 ILE A CA 1
ATOM 676 C C . ILE A 1 87 ? 4.953 -2.409 0.258 1.00 98.62 87 ILE A C 1
ATOM 678 O O . ILE A 1 87 ? 5.373 -2.327 1.406 1.00 98.62 87 ILE A O 1
ATOM 682 N N . LYS A 1 88 ? 5.753 -2.517 -0.802 1.00 97.81 88 LYS A N 1
ATOM 683 C CA . LYS A 1 88 ? 7.214 -2.462 -0.735 1.00 97.81 88 LYS A CA 1
ATOM 684 C C . LYS A 1 88 ? 7.798 -1.837 -1.999 1.00 97.81 88 LYS A C 1
ATOM 686 O O . LYS A 1 88 ? 7.294 -2.097 -3.091 1.00 97.81 88 LYS A O 1
ATOM 691 N N . TYR A 1 89 ? 8.868 -1.058 -1.866 1.00 97.62 89 TYR A N 1
ATOM 692 C CA . TYR A 1 89 ? 9.597 -0.428 -2.977 1.00 97.62 89 TYR A CA 1
ATOM 693 C C . TYR A 1 89 ? 8.733 0.498 -3.852 1.00 97.62 89 TYR A C 1
ATOM 695 O O . TYR A 1 89 ? 8.853 0.503 -5.075 1.00 97.62 89 TYR A O 1
ATOM 703 N N . PHE A 1 90 ? 7.823 1.250 -3.233 1.00 98.06 90 PHE A N 1
ATOM 704 C CA . PHE A 1 90 ? 7.101 2.339 -3.894 1.00 98.06 90 PHE A CA 1
ATOM 705 C C . PHE A 1 90 ? 7.707 3.672 -3.476 1.00 98.06 90 PHE A C 1
ATOM 707 O O . PHE A 1 90 ? 8.005 3.851 -2.305 1.00 98.06 90 PHE A O 1
ATOM 714 N N . ASP A 1 91 ? 7.824 4.628 -4.392 1.00 97.31 91 ASP A N 1
ATOM 715 C CA . ASP A 1 91 ? 8.394 5.945 -4.082 1.00 97.31 91 ASP A CA 1
ATOM 716 C C . ASP A 1 91 ? 7.397 6.849 -3.338 1.00 97.31 91 ASP A C 1
ATOM 718 O O . ASP A 1 91 ? 7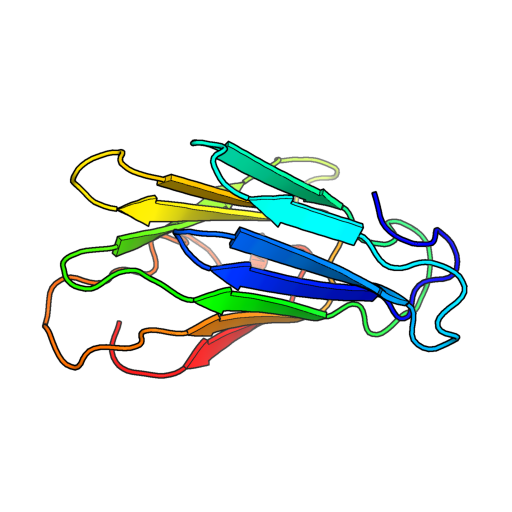.771 7.650 -2.479 1.00 97.31 91 ASP A O 1
ATOM 722 N N . TYR A 1 92 ? 6.110 6.730 -3.679 1.00 98.06 92 TYR A N 1
ATOM 723 C CA . TYR A 1 92 ? 5.020 7.506 -3.091 1.00 98.06 92 TYR A CA 1
ATOM 724 C C . TYR A 1 92 ? 3.931 6.575 -2.577 1.00 98.06 92 TYR A C 1
ATOM 726 O O . TYR A 1 92 ? 3.350 5.802 -3.344 1.00 98.06 92 TYR A O 1
ATOM 734 N N . VAL A 1 93 ? 3.601 6.715 -1.299 1.00 98.44 93 VAL A N 1
ATOM 735 C CA . VAL A 1 93 ? 2.556 5.933 -0.640 1.00 98.44 93 VAL A CA 1
ATOM 736 C C . VAL A 1 93 ? 1.479 6.887 -0.165 1.00 98.44 93 VAL A C 1
ATOM 738 O O . VAL A 1 93 ? 1.719 7.737 0.685 1.00 98.44 93 VAL A O 1
ATOM 741 N N . TYR A 1 94 ? 0.297 6.764 -0.750 1.00 98.31 94 TYR A N 1
ATOM 742 C CA . TYR A 1 94 ? -0.884 7.527 -0.387 1.00 98.31 94 TYR A CA 1
ATOM 743 C C . TYR A 1 94 ? -1.725 6.664 0.547 1.00 98.31 94 TYR A C 1
ATOM 745 O O . TYR A 1 94 ? -2.429 5.771 0.073 1.00 98.31 94 TYR A O 1
ATOM 753 N N . ALA A 1 95 ? -1.648 6.939 1.844 1.00 97.56 95 ALA A N 1
ATOM 754 C CA . ALA A 1 95 ? -2.579 6.402 2.825 1.00 97.56 95 ALA A CA 1
ATOM 755 C C . ALA A 1 95 ? -3.858 7.247 2.750 1.00 97.56 95 ALA A C 1
ATOM 757 O O . ALA A 1 95 ? -3.828 8.460 2.989 1.00 97.56 95 ALA A O 1
ATOM 758 N N . ARG A 1 96 ? -4.960 6.638 2.306 1.00 96.56 96 ARG A N 1
ATOM 759 C CA . ARG A 1 96 ? -6.240 7.311 2.077 1.00 96.56 96 ARG A CA 1
ATOM 760 C C . ARG A 1 96 ? -7.290 6.783 3.039 1.00 96.56 96 ARG A C 1
ATOM 762 O O . ARG A 1 96 ? -7.815 5.702 2.800 1.00 96.56 96 ARG A O 1
ATOM 769 N N . SER A 1 97 ? -7.600 7.593 4.043 1.00 93.31 97 SER A N 1
ATOM 770 C CA . SER A 1 97 ? -8.777 7.375 4.860 1.00 93.31 97 SER A CA 1
ATOM 771 C C . SER A 1 97 ? -10.013 7.732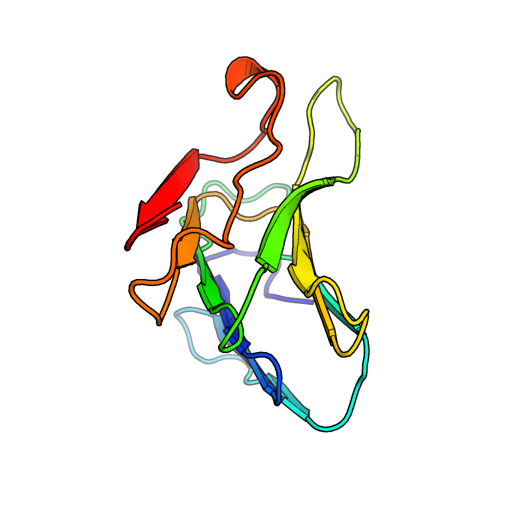 4.033 1.00 93.31 97 SER A C 1
ATOM 773 O O . SER A 1 97 ? -10.026 8.757 3.324 1.00 93.31 97 SER A O 1
ATOM 775 N N . THR A 1 98 ? -10.990 6.834 3.997 1.00 87.88 98 THR A N 1
ATOM 776 C CA . THR A 1 98 ? -12.207 6.947 3.182 1.00 87.88 98 THR A CA 1
ATOM 777 C C . THR A 1 98 ? -13.425 7.326 4.001 1.00 87.88 98 THR A C 1
ATOM 779 O O . THR A 1 98 ? -14.425 7.754 3.410 1.00 87.88 98 THR A O 1
ATOM 782 N N . ASP A 1 99 ? -13.332 7.254 5.326 1.00 84.56 99 ASP A N 1
ATOM 783 C CA . ASP A 1 99 ? -14.349 7.747 6.236 1.00 84.56 99 ASP A CA 1
ATOM 784 C C . ASP A 1 99 ? -13.880 8.997 7.010 1.00 84.56 99 ASP A C 1
ATOM 786 O O . ASP A 1 99 ? -12.818 9.562 6.755 1.00 84.56 99 ASP A O 1
ATOM 790 N N . SER A 1 100 ? -14.770 9.562 7.829 1.00 76.62 100 SER A N 1
ATOM 791 C CA . SER A 1 100 ? -14.481 10.751 8.644 1.00 76.62 100 SER A CA 1
ATOM 792 C C . SER A 1 100 ? -14.422 10.423 10.137 1.00 76.62 100 SER A C 1
ATOM 794 O O . SER A 1 100 ? -14.645 11.307 10.973 1.00 76.62 100 SER A O 1
ATOM 796 N N . GLY A 1 101 ? -14.278 9.142 10.474 1.00 74.06 101 GLY A N 1
ATOM 797 C CA . GLY A 1 101 ? -14.253 8.642 11.837 1.00 74.06 101 GLY A CA 1
ATOM 798 C C . GLY A 1 101 ? -12.907 8.919 12.514 1.00 74.06 101 GLY A C 1
ATOM 799 O O . GLY A 1 101 ? -11.890 9.071 11.849 1.00 74.06 101 GLY A O 1
ATOM 800 N N . PRO A 1 102 ? -12.864 8.996 13.854 1.00 69.94 102 PRO A N 1
ATOM 801 C CA . PRO A 1 102 ? -11.619 9.188 14.601 1.00 69.94 102 PRO A CA 1
ATOM 802 C C . PRO A 1 102 ? -10.852 7.870 14.841 1.00 69.94 102 PRO A C 1
ATOM 804 O O . PRO A 1 102 ? -10.133 7.768 15.831 1.00 69.94 102 PRO A O 1
ATOM 807 N N . GLY A 1 103 ? -11.092 6.835 14.030 1.00 88.31 103 GLY A N 1
ATOM 808 C CA . GLY A 1 103 ? -10.582 5.480 14.260 1.00 88.31 103 GLY A CA 1
ATOM 809 C C . GLY A 1 103 ? -9.253 5.185 13.576 1.00 88.31 103 GLY A C 1
ATOM 810 O O . GLY A 1 103 ? -8.521 4.312 14.041 1.00 88.31 103 GLY A O 1
ATOM 811 N N . ASP A 1 104 ? -8.944 5.906 12.502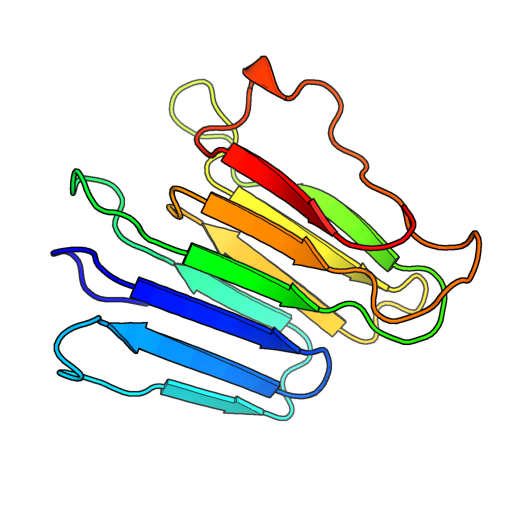 1.00 95.38 104 ASP A N 1
ATOM 812 C CA . ASP A 1 104 ? -7.754 5.638 11.710 1.00 95.38 104 ASP A CA 1
ATOM 813 C C . ASP A 1 104 ? -6.492 6.154 12.386 1.00 95.38 104 ASP A C 1
ATOM 815 O O . ASP A 1 104 ? -6.521 7.076 13.198 1.00 95.38 104 ASP A O 1
ATOM 819 N N . THR A 1 105 ? -5.359 5.528 12.089 1.00 96.38 105 THR A N 1
ATOM 820 C CA . THR A 1 105 ? -4.071 5.900 12.671 1.00 96.38 105 THR A CA 1
ATOM 821 C C . THR A 1 105 ? -2.931 5.663 11.688 1.00 96.38 105 THR A C 1
ATOM 823 O O . THR A 1 105 ? -2.832 4.624 11.037 1.00 96.38 105 THR A O 1
ATOM 826 N N . ILE A 1 106 ? -2.010 6.625 11.614 1.00 96.81 106 ILE A N 1
ATOM 827 C CA . ILE A 1 106 ? -0.683 6.424 11.022 1.00 96.81 106 ILE A CA 1
ATOM 828 C C . ILE A 1 106 ? 0.305 6.142 12.159 1.00 96.81 106 ILE A C 1
ATOM 830 O O . ILE A 1 106 ? 0.743 7.072 12.835 1.00 96.81 106 ILE A O 1
ATOM 834 N N . ALA A 1 107 ? 0.680 4.878 12.343 1.00 96.75 107 ALA A N 1
ATOM 835 C CA . ALA A 1 107 ? 1.560 4.398 13.414 1.00 96.75 107 ALA A CA 1
ATOM 836 C C . ALA A 1 107 ? 3.067 4.495 13.087 1.00 96.75 107 ALA A C 1
ATOM 838 O O . ALA A 1 107 ? 3.890 3.856 13.724 1.00 96.75 107 ALA A O 1
ATOM 839 N N . VAL A 1 108 ? 3.446 5.342 12.127 1.00 96.50 108 VAL A N 1
ATOM 840 C CA . VAL A 1 108 ? 4.848 5.577 11.737 1.00 96.50 108 VAL A CA 1
ATOM 841 C C . VAL A 1 108 ? 5.588 6.342 12.835 1.00 96.50 108 VAL A C 1
ATOM 843 O O . VAL A 1 108 ? 5.317 7.527 13.060 1.00 96.50 108 VAL A O 1
ATOM 846 N N . GLU A 1 109 ? 6.564 5.701 13.479 1.00 93.50 109 GLU A N 1
ATOM 847 C CA . GLU A 1 109 ? 7.324 6.296 14.585 1.00 93.50 109 GLU A CA 1
ATOM 848 C C . GLU A 1 109 ? 8.273 7.398 14.102 1.00 93.50 109 GLU A C 1
ATOM 850 O O . GLU A 1 109 ? 8.460 8.428 14.761 1.00 93.50 109 GLU A O 1
ATOM 855 N N . ASN A 1 110 ? 8.902 7.191 12.941 1.00 95.75 110 ASN A N 1
ATOM 856 C CA . ASN A 1 110 ? 9.869 8.132 12.395 1.00 95.75 110 ASN A CA 1
ATOM 857 C C . ASN A 1 110 ? 9.886 8.116 10.868 1.00 95.75 110 ASN A C 1
ATOM 859 O O . ASN A 1 110 ? 10.599 7.338 10.239 1.00 95.75 110 ASN A O 1
ATOM 863 N N . GLU A 1 111 ? 9.220 9.099 10.260 1.00 96.00 111 GLU A N 1
ATOM 864 C CA . GLU A 1 111 ? 9.187 9.253 8.801 1.00 96.00 111 GLU A CA 1
ATOM 865 C C . GLU A 1 111 ? 10.569 9.353 8.141 1.00 96.00 111 GLU A C 1
ATOM 867 O O . GLU A 1 111 ? 10.720 9.030 6.964 1.00 96.00 111 GLU A O 1
ATOM 872 N N . ARG A 1 112 ? 11.611 9.776 8.875 1.00 97.00 112 ARG A N 1
ATOM 873 C CA . ARG A 1 112 ? 12.978 9.803 8.332 1.00 97.00 112 ARG A CA 1
ATOM 874 C C . ARG A 1 112 ? 13.531 8.409 8.082 1.00 97.00 112 ARG A C 1
ATOM 876 O O . ARG A 1 112 ? 14.550 8.310 7.405 1.00 97.00 112 ARG A O 1
ATOM 883 N N . LEU A 1 113 ? 12.922 7.364 8.625 1.00 97.69 113 LEU A N 1
ATOM 884 C CA . LEU A 1 113 ? 13.295 5.976 8.392 1.00 97.69 113 LEU A CA 1
ATOM 885 C C . LEU A 1 113 ? 12.528 5.346 7.229 1.00 97.69 113 LEU A C 1
ATOM 887 O O . LEU A 1 113 ? 12.875 4.246 6.822 1.00 97.69 113 LEU A O 1
ATOM 891 N N . LEU A 1 114 ? 11.564 6.039 6.622 1.00 98.06 114 LEU A N 1
ATOM 892 C CA . LEU A 1 114 ? 10.884 5.539 5.432 1.00 98.06 114 LEU A CA 1
ATOM 893 C C . LEU A 1 114 ? 11.778 5.700 4.195 1.00 98.06 114 LEU A C 1
ATOM 895 O O . LEU A 1 114 ? 12.426 6.733 3.996 1.00 98.06 114 LEU A O 1
ATOM 899 N N . ALA A 1 115 ? 11.801 4.677 3.341 1.00 97.00 115 ALA A N 1
ATOM 900 C CA . ALA A 1 115 ? 12.423 4.740 2.015 1.00 97.00 115 ALA A CA 1
ATOM 901 C C . ALA A 1 115 ? 11.531 5.447 0.975 1.00 97.00 115 ALA A C 1
ATOM 903 O O . ALA A 1 115 ? 11.936 5.644 -0.167 1.00 97.00 115 ALA A O 1
ATOM 904 N N . TYR A 1 116 ? 10.319 5.829 1.373 1.00 97.00 116 TYR A N 1
ATOM 905 C CA . TYR A 1 116 ? 9.281 6.382 0.517 1.00 97.00 116 TYR A CA 1
ATOM 906 C C . TYR A 1 116 ? 8.700 7.657 1.112 1.00 97.00 116 TYR A C 1
ATOM 908 O O . TYR A 1 116 ? 8.809 7.936 2.307 1.00 97.00 116 TYR A O 1
ATOM 916 N N . ARG A 1 117 ? 8.025 8.435 0.269 1.00 97.31 117 ARG A N 1
ATOM 917 C CA . ARG A 1 117 ? 7.243 9.578 0.724 1.00 97.31 117 ARG A CA 1
ATOM 918 C C . ARG A 1 117 ? 5.847 9.116 1.117 1.00 97.31 117 ARG A C 1
ATOM 920 O O . ARG A 1 117 ? 5.060 8.734 0.250 1.00 97.31 117 ARG A O 1
ATOM 927 N N . LEU A 1 118 ? 5.529 9.212 2.403 1.00 98.12 118 LEU A N 1
ATOM 928 C CA . LEU A 1 118 ? 4.173 9.013 2.902 1.00 98.12 118 LEU A CA 1
ATOM 929 C C . LEU A 1 118 ? 3.329 10.273 2.665 1.00 98.12 118 LEU A C 1
ATOM 931 O O . LEU A 1 118 ? 3.734 11.390 2.992 1.00 98.12 118 LEU A O 1
ATOM 935 N N . LEU A 1 119 ? 2.150 10.097 2.077 1.00 97.75 119 LEU A N 1
ATOM 936 C CA . LEU A 1 119 ? 1.150 11.138 1.872 1.00 97.75 119 LEU A CA 1
ATOM 937 C C . LEU A 1 119 ? -0.147 10.705 2.541 1.00 97.75 119 LEU A C 1
ATOM 939 O O . LEU A 1 119 ? -0.720 9.675 2.193 1.00 97.75 119 LEU A O 1
ATOM 943 N N . ARG A 1 120 ? -0.608 11.522 3.483 1.00 95.94 120 ARG A N 1
ATOM 944 C CA . ARG A 1 120 ? -1.849 11.305 4.224 1.00 95.94 120 ARG A CA 1
ATOM 945 C C . ARG A 1 120 ? -2.983 12.019 3.512 1.00 95.94 120 ARG A C 1
ATOM 947 O O . ARG A 1 120 ? -2.873 13.210 3.217 1.00 95.94 120 ARG A O 1
ATOM 954 N N . MET A 1 121 ? -4.050 11.293 3.222 1.00 94.38 121 MET A N 1
ATOM 955 C CA . MET A 1 121 ? -5.259 11.818 2.596 1.00 94.38 121 MET A CA 1
ATOM 956 C C . MET A 1 121 ? -6.453 11.422 3.461 1.00 94.38 121 MET A C 1
ATOM 958 O O . MET A 1 121 ? -6.570 10.249 3.797 1.00 94.38 121 MET A O 1
ATOM 962 N N . GLY A 1 122 ? -7.335 12.368 3.775 1.00 89.38 122 GLY A N 1
ATOM 963 C CA . GLY A 1 122 ? -8.446 12.126 4.703 1.00 89.38 122 GLY A CA 1
ATOM 964 C C . GLY A 1 122 ? -8.065 12.421 6.155 1.00 89.38 122 GLY A C 1
ATOM 965 O O . GLY A 1 122 ? -7.099 13.149 6.405 1.00 89.38 122 GLY A O 1
ATOM 966 N N . THR A 1 123 ? -8.856 11.899 7.085 1.00 87.75 123 THR A N 1
ATOM 967 C CA . THR A 1 123 ? -8.658 12.031 8.534 1.00 87.75 123 THR A CA 1
ATOM 968 C C . THR A 1 123 ? -7.929 10.805 9.072 1.00 87.75 123 THR A C 1
ATOM 970 O O . THR A 1 123 ? -8.335 9.697 8.780 1.00 87.75 123 THR A O 1
ATOM 973 N N . TRP A 1 124 ? -6.843 11.022 9.812 1.00 86.69 124 TRP A N 1
ATOM 974 C CA . TRP A 1 124 ? -5.978 10.003 10.415 1.00 86.69 124 TRP A CA 1
ATOM 975 C C . TRP A 1 124 ? -5.585 10.437 11.826 1.00 86.69 124 TRP A C 1
ATOM 977 O O . TRP A 1 124 ? -5.732 11.655 12.109 1.00 86.69 124 TRP A O 1
#

pLDDT: mean 95.16, std 5.67, range [68.44, 98.75]

Foldseek 3Di:
DEDQQFQWEWEDDQFWIWIAHPVRPDIDIDGDDQEDEEETHQPHPYQFEYEYEADPFAKEKEFDDDDPQARQWIWIAGPVSSHIYIYGNHAEYEDAYPDQDQRYYYPYPDPVRHPHDYHYHHHD